Protein AF-X8BFD9-F1 (afdb_monomer_lite)

InterPro domains:
  IPR001093 IMP dehydrogenase/GMP reductase [PF00478] (1-95)
  IPR013785 Aldolase-type TIM barrel [G3DSA:3.20.20.70] (1-96)
  IPR050139 Guanosine monophosphate reductase [PTHR43170] (1-95)

pLDDT: mean 87.77, std 8.99, range [61.0, 97.75]

Secondary structure (DSSP, 8-state):
---STTGGGSTTSSS--EE-TT--EEEEE--TTSHHHHHHHHTTS-HHHHHHHHTT--S-S-EEEE--TTT-SHHHHHHHHHHHHHHHHHHTT---

Sequence (96 aa):
MMIGSWFAGTYESPGDLMRDRDDRPYKESYGMASKRAVVARTAGESAFDRARKALFEEGISTSRMGLDPDRGGVEDLIDHITSGVRSTCTYVGRRT

Radius of gyration: 18.29 Å; chains: 1; bounding box: 47×26×43 Å

Structure (mmCIF, N/CA/C/O backbone):
data_AF-X8BFD9-F1
#
_entry.id   AF-X8BFD9-F1
#
loop_
_atom_site.group_PDB
_atom_site.id
_atom_site.type_symbol
_atom_site.label_atom_id
_atom_site.label_alt_id
_atom_site.label_comp_id
_atom_site.label_asym_id
_atom_site.label_entity_id
_atom_site.label_seq_id
_atom_site.pdbx_PDB_ins_code
_atom_site.Cartn_x
_atom_site.Cartn_y
_atom_site.Cartn_z
_atom_site.occupancy
_atom_site.B_iso_or_equiv
_atom_site.auth_seq_id
_atom_site.auth_comp_id
_atom_site.auth_asym_id
_atom_site.auth_atom_id
_atom_site.pdbx_PDB_model_num
ATOM 1 N N . MET A 1 1 ? 2.161 2.637 14.485 1.00 84.44 1 MET A N 1
ATOM 2 C CA . MET A 1 1 ? 2.266 1.563 13.473 1.00 84.44 1 MET A CA 1
ATOM 3 C C . MET A 1 1 ? 2.494 2.221 12.126 1.00 84.44 1 MET A C 1
ATOM 5 O O . MET A 1 1 ? 1.831 3.212 11.855 1.00 84.44 1 MET A O 1
ATOM 9 N N . MET A 1 2 ? 3.413 1.708 11.313 1.00 91.56 2 MET A N 1
ATOM 10 C CA . MET A 1 2 ? 3.577 2.116 9.915 1.00 91.56 2 MET A CA 1
ATOM 11 C C . MET A 1 2 ? 3.590 0.843 9.075 1.00 91.56 2 MET A C 1
ATOM 13 O O . MET A 1 2 ? 4.362 -0.066 9.371 1.00 91.56 2 MET A O 1
ATOM 17 N N . ILE A 1 3 ? 2.709 0.752 8.082 1.00 89.50 3 ILE A N 1
ATOM 18 C CA . ILE A 1 3 ? 2.525 -0.455 7.271 1.00 89.50 3 ILE A CA 1
ATOM 19 C C . ILE A 1 3 ? 2.643 -0.028 5.812 1.00 89.50 3 ILE A C 1
ATOM 21 O O . ILE A 1 3 ? 1.805 0.720 5.335 1.00 89.50 3 ILE A O 1
ATOM 25 N N . GLY A 1 4 ? 3.697 -0.451 5.113 1.00 87.44 4 GLY A N 1
ATOM 26 C CA . GLY A 1 4 ? 3.881 -0.127 3.691 1.00 87.44 4 GLY A CA 1
ATOM 27 C C . GLY A 1 4 ? 3.337 -1.203 2.753 1.00 87.44 4 GLY A C 1
ATOM 28 O O . GLY A 1 4 ? 2.787 -0.896 1.703 1.00 87.44 4 GLY A O 1
ATOM 29 N N . SER A 1 5 ? 3.455 -2.474 3.144 1.00 86.50 5 SER A N 1
ATOM 30 C CA . SER A 1 5 ? 3.108 -3.616 2.291 1.00 86.50 5 SER A CA 1
ATOM 31 C C . SER A 1 5 ? 1.626 -3.671 1.924 1.00 86.50 5 SER A C 1
ATOM 33 O O . SER A 1 5 ? 1.309 -3.998 0.789 1.00 86.50 5 SER A O 1
ATOM 35 N N . TRP A 1 6 ? 0.725 -3.325 2.847 1.00 90.44 6 TRP A N 1
ATOM 36 C CA . TRP A 1 6 ? -0.720 -3.346 2.586 1.00 90.44 6 TRP A CA 1
ATOM 37 C C . TRP A 1 6 ? -1.129 -2.232 1.620 1.00 90.44 6 TRP A C 1
ATOM 39 O O . TRP A 1 6 ? -1.832 -2.479 0.650 1.00 90.44 6 TRP A O 1
ATOM 49 N N . PHE A 1 7 ? -0.607 -1.023 1.832 1.00 93.31 7 PHE A N 1
ATOM 50 C CA . PHE A 1 7 ? -0.899 0.139 0.990 1.00 93.31 7 PHE A CA 1
ATOM 51 C C . PHE A 1 7 ? -0.221 0.076 -0.383 1.00 93.31 7 PHE A C 1
ATOM 53 O O . PHE A 1 7 ? -0.620 0.779 -1.300 1.00 93.31 7 PHE A O 1
ATOM 60 N N . ALA A 1 8 ? 0.800 -0.765 -0.559 1.00 92.00 8 ALA A N 1
ATOM 61 C CA . ALA A 1 8 ? 1.423 -0.963 -1.862 1.00 92.00 8 ALA A CA 1
ATOM 62 C C . ALA A 1 8 ? 0.478 -1.654 -2.868 1.00 92.00 8 ALA A C 1
ATOM 64 O O . ALA A 1 8 ? 0.630 -1.458 -4.074 1.00 92.00 8 ALA A O 1
ATOM 65 N N . GLY A 1 9 ? -0.508 -2.416 -2.382 1.00 92.06 9 GLY A N 1
ATOM 66 C CA . GLY A 1 9 ? -1.546 -3.078 -3.174 1.00 92.06 9 GLY A CA 1
ATOM 67 C C . GLY A 1 9 ? -2.843 -2.275 -3.293 1.00 92.06 9 GLY A C 1
ATOM 68 O O . GLY A 1 9 ? -3.911 -2.869 -3.202 1.00 92.06 9 GLY A O 1
ATOM 69 N N . THR A 1 10 ? -2.778 -0.951 -3.467 1.00 94.88 10 THR A N 1
ATOM 70 C CA . THR A 1 10 ? -3.970 -0.127 -3.746 1.00 94.88 10 THR A CA 1
ATOM 71 C C . THR A 1 10 ? -3.868 0.588 -5.089 1.00 94.88 10 THR A C 1
ATOM 73 O O . THR A 1 10 ? -2.776 0.723 -5.650 1.00 94.88 10 THR A O 1
ATOM 76 N N . TYR A 1 11 ? -4.985 1.058 -5.641 1.00 94.50 11 TYR A N 1
ATOM 77 C CA . TYR A 1 11 ? -4.985 1.781 -6.918 1.00 94.50 11 TYR A CA 1
ATOM 78 C C . TYR A 1 11 ? -4.198 3.097 -6.861 1.00 94.50 11 TYR A C 1
ATOM 80 O O . TYR A 1 11 ? -3.547 3.457 -7.841 1.00 94.50 11 TYR A O 1
ATOM 88 N N . GLU A 1 12 ? -4.169 3.751 -5.707 1.00 95.56 12 GLU A N 1
ATOM 89 C CA . GLU A 1 12 ? -3.500 5.029 -5.445 1.00 95.56 12 GLU A CA 1
ATOM 90 C C . GLU A 1 12 ? -1.993 4.883 -5.214 1.00 95.56 12 GLU A C 1
ATOM 92 O O . GLU A 1 12 ? -1.257 5.870 -5.273 1.00 95.56 12 GLU A O 1
ATOM 97 N N . SER A 1 13 ? -1.512 3.665 -4.942 1.00 92.56 13 SER A N 1
ATOM 98 C CA . SER A 1 13 ? -0.082 3.417 -4.779 1.00 92.56 13 SER A CA 1
ATOM 99 C C . SER A 1 13 ? 0.678 3.695 -6.090 1.00 92.56 13 SER A C 1
ATOM 101 O O . SER A 1 13 ? 0.132 3.518 -7.183 1.00 92.56 13 SER A O 1
ATOM 103 N N . PRO A 1 14 ? 1.940 4.146 -6.039 1.00 89.25 14 PRO A N 1
ATOM 104 C CA . PRO A 1 14 ? 2.707 4.416 -7.251 1.00 89.25 14 PRO A CA 1
ATOM 105 C C . PRO A 1 14 ? 3.036 3.125 -8.021 1.00 89.25 14 PRO A C 1
ATOM 107 O O . PRO A 1 14 ? 3.164 2.053 -7.430 1.00 89.25 14 PRO A O 1
ATOM 110 N N . GLY A 1 15 ? 3.253 3.253 -9.332 1.00 87.94 15 GLY A N 1
ATOM 111 C CA . GLY A 1 15 ? 3.608 2.146 -10.225 1.00 87.94 15 GLY A CA 1
ATOM 112 C C . GLY A 1 15 ? 2.440 1.651 -11.079 1.00 87.94 15 GLY A C 1
ATOM 113 O O . GLY A 1 15 ? 1.273 1.927 -10.799 1.00 87.94 15 GLY A O 1
ATOM 114 N N . ASP A 1 16 ? 2.779 0.926 -12.142 1.00 91.50 16 ASP A N 1
ATOM 115 C CA . ASP A 1 16 ? 1.805 0.462 -13.127 1.00 91.50 16 ASP A CA 1
ATOM 116 C C . ASP A 1 16 ? 0.977 -0.713 -12.602 1.00 91.50 16 ASP A C 1
ATOM 118 O O . ASP A 1 16 ? 1.490 -1.622 -11.942 1.00 91.50 16 ASP A O 1
ATOM 122 N N . LEU A 1 17 ? -0.316 -0.710 -12.935 1.00 92.94 17 LEU A N 1
ATOM 123 C CA . LEU A 1 17 ? -1.203 -1.838 -12.680 1.00 92.94 17 LEU A CA 1
ATOM 124 C C . LEU A 1 17 ? -0.904 -2.956 -13.685 1.00 92.94 17 LEU A C 1
ATOM 126 O O . LEU A 1 17 ? -1.109 -2.799 -14.888 1.00 92.94 17 LEU A O 1
ATOM 130 N N . MET A 1 18 ? -0.438 -4.091 -13.181 1.00 94.38 18 MET A N 1
ATOM 131 C CA . MET A 1 18 ? -0.134 -5.282 -13.967 1.00 94.38 18 MET A CA 1
ATOM 132 C C . MET A 1 18 ? -1.229 -6.336 -13.785 1.00 94.38 18 MET A C 1
ATOM 134 O O . MET A 1 18 ? -2.021 -6.270 -12.846 1.00 94.38 18 MET A O 1
ATOM 138 N N . ARG A 1 19 ? -1.265 -7.326 -14.678 1.00 94.25 19 ARG A N 1
ATOM 139 C CA . ARG A 1 19 ? -2.171 -8.480 -14.610 1.00 94.25 19 ARG A CA 1
ATOM 140 C C . ARG A 1 19 ? -1.366 -9.765 -14.715 1.00 94.25 19 ARG A C 1
ATOM 142 O O . ARG A 1 19 ? -0.409 -9.833 -15.490 1.00 94.25 19 ARG A O 1
ATOM 149 N N . ASP A 1 20 ? -1.684 -10.744 -13.877 1.00 92.19 20 ASP A N 1
ATOM 150 C CA . ASP A 1 20 ? -1.020 -12.046 -13.915 1.00 92.19 20 ASP A CA 1
ATOM 151 C C . ASP A 1 20 ? -1.613 -12.959 -15.007 1.00 92.19 20 ASP A C 1
ATOM 153 O O . ASP A 1 20 ? -2.362 -12.518 -15.877 1.00 92.19 20 ASP A O 1
ATOM 157 N N . ARG A 1 21 ? -1.232 -14.243 -15.004 1.00 93.75 21 ARG A N 1
ATOM 158 C CA . ARG A 1 21 ? -1.723 -15.220 -15.992 1.00 93.75 21 ARG A CA 1
ATOM 159 C C . ARG A 1 21 ? -3.213 -15.532 -15.839 1.00 93.75 21 ARG A C 1
ATOM 161 O O . ARG A 1 21 ? -3.819 -15.966 -16.813 1.00 93.75 21 ARG A O 1
ATOM 168 N N . ASP A 1 22 ? -3.767 -15.299 -14.654 1.00 93.44 22 ASP A N 1
ATOM 169 C CA . ASP A 1 22 ? -5.172 -15.518 -14.315 1.00 93.44 22 ASP A CA 1
ATOM 170 C C . ASP A 1 22 ? -5.975 -14.204 -14.401 1.00 93.44 22 ASP A C 1
ATOM 172 O O . ASP A 1 22 ? -7.079 -14.115 -13.868 1.00 93.44 22 ASP A O 1
ATOM 176 N N . ASP A 1 23 ? -5.414 -13.176 -15.053 1.00 92.00 23 ASP A N 1
ATOM 177 C CA . ASP A 1 23 ? -5.983 -11.834 -15.208 1.00 92.00 23 ASP A CA 1
ATOM 178 C C . ASP A 1 23 ? -6.217 -11.083 -13.880 1.00 92.00 23 ASP A C 1
ATOM 180 O O . ASP A 1 23 ? -7.011 -10.143 -13.802 1.00 92.00 23 ASP A O 1
ATOM 184 N N . ARG A 1 24 ? -5.502 -11.453 -12.808 1.00 92.50 24 ARG A N 1
ATOM 185 C CA . ARG A 1 24 ? -5.633 -10.779 -11.509 1.00 92.50 24 ARG A CA 1
ATOM 186 C C . ARG A 1 24 ? -4.766 -9.525 -11.443 1.00 92.50 24 ARG A C 1
ATOM 188 O O . ARG A 1 24 ? -3.573 -9.601 -11.766 1.00 92.50 24 ARG A O 1
ATOM 195 N N . PRO A 1 25 ? -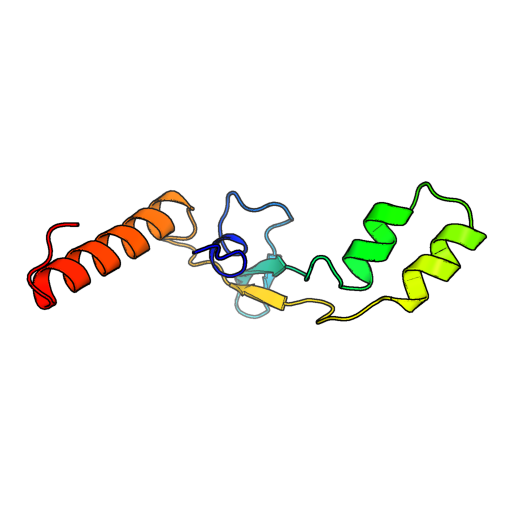5.320 -8.381 -10.996 1.00 93.75 25 PRO A N 1
ATOM 196 C CA . PRO A 1 25 ? -4.563 -7.149 -10.875 1.00 93.75 25 PRO A CA 1
ATOM 197 C C . PRO A 1 25 ? -3.514 -7.255 -9.764 1.00 93.75 25 PRO A C 1
ATOM 199 O O . PRO A 1 25 ? -3.792 -7.696 -8.647 1.00 93.75 25 PRO A O 1
ATOM 202 N N . TYR A 1 26 ? -2.296 -6.816 -10.063 1.00 94.06 26 TYR A N 1
ATOM 203 C CA . TYR A 1 26 ? -1.222 -6.701 -9.087 1.00 94.06 26 TYR A CA 1
ATOM 204 C C . TYR A 1 26 ? -0.336 -5.482 -9.370 1.00 94.06 26 TYR A C 1
ATOM 206 O O . TYR A 1 26 ? -0.253 -5.003 -10.500 1.00 94.06 26 TYR A O 1
ATOM 214 N N . LYS A 1 27 ? 0.372 -5.002 -8.349 1.00 93.56 27 LYS A N 1
ATOM 215 C CA . LYS A 1 27 ? 1.453 -4.013 -8.475 1.00 93.56 27 LYS A CA 1
ATOM 216 C C . LYS A 1 27 ? 2.761 -4.579 -7.948 1.00 93.56 27 LYS A C 1
ATOM 218 O O . LYS A 1 27 ? 2.774 -5.443 -7.071 1.00 93.56 27 LYS A O 1
ATOM 223 N N . GLU A 1 28 ? 3.880 -4.107 -8.480 1.00 91.31 28 GLU A N 1
ATOM 224 C CA . GLU A 1 28 ? 5.196 -4.455 -7.946 1.00 91.31 28 GLU A CA 1
ATOM 225 C C . GLU A 1 28 ? 5.593 -3.503 -6.820 1.00 91.31 28 GLU A C 1
ATOM 227 O O . GLU A 1 28 ? 5.510 -2.286 -6.948 1.00 91.31 28 GLU A O 1
ATOM 232 N N . SER A 1 29 ? 6.089 -4.067 -5.725 1.00 87.69 29 SER A N 1
ATOM 233 C CA . SER A 1 29 ? 6.645 -3.320 -4.605 1.00 87.69 29 SER A CA 1
ATOM 234 C C . SER A 1 29 ? 8.012 -3.884 -4.252 1.00 87.69 29 SER A C 1
ATOM 236 O O . SER A 1 29 ? 8.218 -5.096 -4.251 1.00 87.69 29 SER A O 1
ATOM 238 N N . TYR A 1 30 ? 8.970 -3.016 -3.963 1.00 85.81 30 TYR A N 1
ATOM 239 C CA . TYR A 1 30 ? 10.323 -3.409 -3.597 1.00 85.81 30 TYR A CA 1
ATOM 240 C C . TYR A 1 30 ? 10.790 -2.584 -2.406 1.00 85.81 30 TYR A C 1
ATOM 242 O O . TYR A 1 30 ? 10.443 -1.412 -2.256 1.00 85.81 30 TYR A O 1
ATOM 250 N N . GLY A 1 31 ? 11.568 -3.215 -1.527 1.00 83.25 31 GLY A N 1
ATOM 251 C CA . GLY A 1 31 ? 12.074 -2.547 -0.335 1.00 83.25 31 GLY A CA 1
ATOM 252 C C . GLY A 1 31 ? 12.996 -1.386 -0.702 1.00 83.25 31 GLY A C 1
ATOM 253 O O . GLY A 1 31 ? 13.730 -1.449 -1.689 1.00 83.25 31 GLY A O 1
ATOM 254 N N . MET A 1 32 ? 13.025 -0.341 0.123 1.00 85.00 32 MET A N 1
ATOM 255 C CA . MET A 1 32 ? 13.879 0.833 -0.116 1.00 85.00 32 MET A CA 1
ATOM 256 C C . MET A 1 32 ? 15.388 0.536 -0.052 1.00 85.00 32 MET A C 1
ATOM 258 O O . MET A 1 32 ? 16.190 1.332 -0.543 1.00 85.00 32 MET A O 1
ATOM 262 N N . ALA A 1 33 ? 15.773 -0.601 0.533 1.00 80.75 33 ALA A N 1
ATOM 263 C CA . ALA A 1 33 ? 17.145 -1.111 0.551 1.00 80.75 33 ALA A CA 1
ATOM 264 C C . ALA A 1 33 ? 17.448 -2.101 -0.598 1.00 80.75 33 ALA A C 1
ATOM 266 O O . ALA A 1 33 ? 18.595 -2.497 -0.789 1.00 80.75 33 ALA A O 1
ATOM 267 N N . SER A 1 34 ? 16.445 -2.457 -1.412 1.00 80.00 34 SER A N 1
ATOM 268 C CA . SER A 1 34 ? 16.636 -3.338 -2.569 1.00 80.00 34 SER A CA 1
ATOM 269 C C . SER A 1 34 ? 17.529 -2.697 -3.631 1.00 80.00 34 SER A C 1
ATOM 271 O O . SER A 1 34 ? 17.476 -1.486 -3.865 1.00 80.00 34 SER A O 1
ATOM 273 N N . LYS A 1 35 ? 18.270 -3.534 -4.365 1.00 81.19 35 LYS A N 1
ATOM 274 C CA . LYS A 1 35 ? 19.090 -3.132 -5.518 1.00 81.19 35 LYS A CA 1
ATOM 275 C C . LYS A 1 35 ? 18.363 -2.198 -6.484 1.00 81.19 35 LYS A C 1
ATOM 277 O O . LYS A 1 35 ? 18.906 -1.174 -6.887 1.00 81.19 35 LYS A O 1
ATOM 282 N N . ARG A 1 36 ? 17.107 -2.511 -6.822 1.00 79.94 36 ARG A N 1
ATOM 283 C CA . ARG A 1 36 ? 16.288 -1.701 -7.736 1.00 79.94 36 ARG A CA 1
ATOM 284 C C . ARG A 1 36 ? 16.089 -0.277 -7.210 1.00 79.94 36 ARG A C 1
ATOM 286 O O . ARG A 1 36 ? 16.278 0.676 -7.963 1.00 79.94 36 ARG A O 1
ATOM 293 N N . ALA A 1 37 ? 15.774 -0.124 -5.923 1.00 83.06 37 ALA A N 1
ATOM 294 C CA . ALA A 1 37 ? 15.637 1.188 -5.292 1.00 83.06 37 ALA A CA 1
ATOM 295 C C . ALA A 1 37 ? 16.973 1.945 -5.219 1.00 83.06 37 ALA A C 1
ATOM 297 O O . ALA A 1 37 ? 17.015 3.148 -5.491 1.00 83.06 37 ALA A O 1
ATOM 298 N N . VAL A 1 38 ? 18.069 1.255 -4.876 1.00 83.50 38 VAL A N 1
ATOM 299 C CA . VAL A 1 38 ? 19.406 1.865 -4.779 1.00 83.50 38 VAL A CA 1
ATOM 300 C C . VAL A 1 38 ? 19.894 2.359 -6.142 1.00 83.50 38 VAL A C 1
ATOM 302 O O . VAL A 1 38 ? 20.385 3.483 -6.245 1.00 83.50 38 VAL A O 1
ATOM 305 N N . VAL A 1 39 ? 19.717 1.571 -7.200 1.00 81.81 39 VAL A N 1
ATOM 306 C CA . VAL A 1 39 ? 20.093 1.970 -8.563 1.00 81.81 39 VAL A CA 1
ATOM 307 C C . VAL A 1 39 ? 19.252 3.156 -9.037 1.00 81.81 39 VAL A C 1
ATOM 309 O O . VAL A 1 39 ? 19.813 4.130 -9.535 1.00 81.81 39 VAL A O 1
ATOM 312 N N . ALA A 1 40 ? 17.930 3.125 -8.830 1.00 82.69 40 ALA A N 1
ATOM 313 C CA . ALA A 1 40 ? 17.043 4.208 -9.257 1.00 82.69 40 ALA A CA 1
ATOM 314 C C . ALA A 1 40 ? 17.410 5.559 -8.614 1.00 82.69 40 ALA A C 1
ATOM 316 O O . ALA A 1 40 ? 17.482 6.570 -9.308 1.00 82.69 40 ALA A O 1
ATOM 317 N N . ARG A 1 41 ? 17.705 5.583 -7.304 1.00 82.19 41 ARG A N 1
ATOM 318 C CA . ARG A 1 41 ? 18.051 6.829 -6.590 1.00 82.19 41 ARG A CA 1
ATOM 319 C C . ARG A 1 41 ? 19.466 7.338 -6.883 1.00 82.19 41 ARG A C 1
ATOM 321 O O . ARG A 1 41 ? 19.712 8.530 -6.757 1.00 82.19 41 ARG A O 1
ATOM 328 N N . THR A 1 42 ? 20.397 6.450 -7.240 1.00 82.31 42 THR A N 1
ATOM 329 C CA . THR A 1 42 ? 21.809 6.808 -7.483 1.00 82.31 42 THR A CA 1
ATOM 330 C C . THR A 1 42 ? 22.120 7.054 -8.961 1.00 82.31 42 THR A C 1
ATOM 332 O O . THR A 1 42 ? 23.267 7.319 -9.308 1.00 82.31 42 THR A O 1
ATOM 335 N N . ALA A 1 43 ? 21.117 7.006 -9.846 1.00 80.25 43 ALA A N 1
ATOM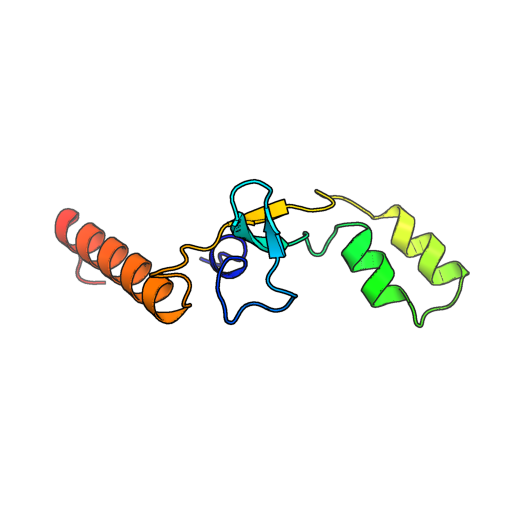 336 C CA . ALA A 1 43 ? 21.296 7.124 -11.294 1.00 80.25 43 ALA A CA 1
ATOM 337 C C . ALA A 1 43 ? 22.013 8.415 -11.743 1.00 80.25 43 ALA A C 1
ATOM 339 O O . ALA A 1 43 ? 22.707 8.391 -12.756 1.00 80.25 43 ALA A O 1
ATOM 340 N N . GLY A 1 44 ? 21.880 9.513 -10.989 1.00 83.12 44 GLY A N 1
ATOM 341 C CA . GLY A 1 44 ? 22.535 10.797 -11.272 1.00 83.12 44 GLY A CA 1
ATOM 342 C C . GLY A 1 44 ? 23.925 10.987 -10.649 1.00 83.12 44 GLY A C 1
ATOM 343 O O . GLY A 1 44 ? 24.500 12.062 -10.785 1.00 83.12 44 GLY A O 1
ATOM 344 N N . GLU A 1 45 ? 24.461 9.993 -9.938 1.00 85.88 45 GLU A N 1
ATOM 345 C CA . GLU A 1 45 ? 25.725 10.118 -9.200 1.00 85.88 45 GLU A CA 1
ATOM 346 C C . GLU A 1 45 ? 26.949 9.647 -10.004 1.00 85.88 45 GLU A C 1
ATOM 348 O O . GLU A 1 45 ? 26.840 8.944 -11.015 1.00 85.88 45 GLU A O 1
ATOM 353 N N . SER A 1 46 ? 28.148 10.004 -9.525 1.00 84.50 46 SER A N 1
ATOM 354 C CA . SER A 1 46 ? 29.407 9.564 -10.130 1.00 84.50 46 SER A CA 1
ATOM 355 C C . SER A 1 46 ? 29.524 8.031 -10.131 1.00 84.50 46 SER A C 1
ATOM 357 O O . SER A 1 46 ? 28.965 7.331 -9.283 1.00 84.50 46 SER A O 1
ATOM 359 N N . ALA A 1 47 ? 30.273 7.470 -11.085 1.00 82.06 47 ALA A N 1
ATOM 360 C CA . ALA A 1 47 ? 30.455 6.018 -11.178 1.00 82.06 47 ALA A CA 1
ATOM 361 C C . ALA A 1 47 ? 31.054 5.403 -9.897 1.00 82.06 47 ALA A C 1
ATOM 363 O O . ALA A 1 47 ? 30.684 4.291 -9.524 1.00 82.06 47 ALA A O 1
ATOM 364 N N . PHE A 1 48 ? 31.927 6.143 -9.209 1.00 83.12 48 PHE A N 1
ATOM 365 C CA . PHE A 1 48 ? 32.538 5.712 -7.955 1.00 83.12 48 PHE A CA 1
ATOM 366 C C . PHE A 1 48 ? 31.527 5.685 -6.798 1.00 83.12 48 PHE A C 1
ATOM 368 O O . PHE A 1 48 ? 31.446 4.694 -6.072 1.00 83.12 48 PHE A O 1
ATOM 375 N N . ASP A 1 49 ? 30.698 6.724 -6.668 1.00 79.88 49 ASP A N 1
ATOM 376 C CA . ASP A 1 49 ? 29.684 6.803 -5.607 1.00 79.88 49 ASP A CA 1
ATOM 377 C C . ASP A 1 49 ? 28.591 5.743 -5.779 1.00 79.88 49 ASP A C 1
ATOM 379 O O . ASP A 1 49 ? 28.179 5.104 -4.805 1.00 79.88 49 ASP A O 1
ATOM 383 N N . ARG A 1 50 ? 28.193 5.474 -7.030 1.00 80.75 50 ARG A N 1
ATOM 384 C CA . ARG A 1 50 ? 27.276 4.375 -7.366 1.00 80.75 50 ARG A CA 1
ATOM 385 C C . ARG A 1 50 ? 27.842 3.018 -6.956 1.00 80.75 50 ARG A C 1
ATOM 387 O O . ARG A 1 50 ? 27.149 2.249 -6.293 1.00 80.75 50 ARG A O 1
ATOM 394 N N . ALA A 1 51 ? 29.100 2.736 -7.303 1.00 79.19 51 ALA A N 1
ATOM 395 C CA . ALA A 1 51 ? 29.755 1.473 -6.959 1.00 79.19 51 ALA A CA 1
ATOM 396 C C . ALA A 1 51 ? 29.864 1.278 -5.438 1.00 79.19 51 ALA A C 1
ATOM 398 O O . ALA A 1 51 ? 29.609 0.187 -4.931 1.00 79.19 51 ALA A O 1
ATOM 399 N N . ARG A 1 52 ? 30.163 2.352 -4.695 1.00 81.88 52 ARG A N 1
ATOM 400 C CA . ARG A 1 52 ? 30.209 2.317 -3.229 1.00 81.88 52 ARG A CA 1
ATOM 401 C C . ARG A 1 52 ? 28.842 2.024 -2.610 1.00 81.88 52 ARG A C 1
ATOM 403 O O . ARG A 1 52 ? 28.766 1.278 -1.641 1.00 81.88 52 ARG A O 1
ATOM 410 N N . LYS A 1 53 ? 27.765 2.605 -3.144 1.00 76.38 53 LYS A N 1
ATOM 411 C CA . LYS A 1 53 ? 26.399 2.426 -2.620 1.00 76.38 53 LYS A CA 1
ATOM 412 C C . LYS A 1 53 ? 25.782 1.075 -2.992 1.00 76.38 53 LYS A C 1
ATOM 414 O O . LYS A 1 53 ? 24.982 0.566 -2.213 1.00 76.38 53 LYS A O 1
ATOM 419 N N . ALA A 1 54 ? 26.189 0.482 -4.114 1.00 73.88 54 ALA A N 1
ATOM 420 C CA . ALA A 1 54 ? 25.767 -0.858 -4.533 1.00 73.88 54 ALA A CA 1
ATOM 421 C C . ALA A 1 54 ? 26.271 -1.979 -3.598 1.00 73.88 54 ALA A C 1
ATOM 423 O O . ALA A 1 54 ? 25.677 -3.049 -3.532 1.00 73.88 54 ALA A O 1
ATOM 424 N N . LEU A 1 55 ? 27.343 -1.738 -2.833 1.00 72.69 55 LEU A N 1
ATOM 425 C CA . LEU A 1 55 ? 27.865 -2.691 -1.841 1.00 72.69 55 LEU A CA 1
ATOM 426 C C . LEU A 1 55 ? 26.961 -2.856 -0.605 1.00 72.69 55 LEU A C 1
ATOM 428 O O . LEU A 1 55 ? 27.126 -3.824 0.127 1.00 72.69 55 LEU A O 1
ATOM 432 N N . PHE A 1 56 ? 26.016 -1.937 -0.374 1.00 66.50 56 PHE A N 1
ATOM 433 C CA . PHE A 1 56 ? 25.091 -1.953 0.772 1.00 66.50 56 PHE A CA 1
ATOM 434 C C . PHE A 1 56 ? 23.668 -2.384 0.379 1.00 66.50 56 PHE A C 1
ATOM 436 O O . PHE A 1 56 ? 22.692 -2.021 1.036 1.00 66.50 56 PHE A O 1
ATOM 443 N N . GLU A 1 57 ? 23.532 -3.099 -0.737 1.00 67.25 57 GLU A N 1
ATOM 444 C CA . GLU A 1 57 ? 22.258 -3.653 -1.190 1.00 67.25 57 GLU A CA 1
ATOM 445 C C . GLU A 1 57 ? 21.851 -4.832 -0.293 1.00 67.25 57 GLU A C 1
ATOM 447 O O . GLU A 1 57 ? 22.343 -5.947 -0.446 1.00 67.25 57 GLU A O 1
ATOM 452 N N . GLU A 1 58 ? 20.914 -4.599 0.625 1.00 62.06 58 GLU A N 1
ATOM 453 C CA . GLU A 1 58 ? 20.268 -5.645 1.418 1.00 62.06 58 GLU A CA 1
ATOM 454 C C . GLU A 1 58 ? 18.758 -5.615 1.161 1.00 62.06 58 GLU A C 1
ATOM 456 O O . GLU A 1 58 ? 18.095 -4.601 1.375 1.00 62.06 58 GLU A O 1
ATOM 461 N N . GLY A 1 59 ? 18.175 -6.729 0.707 1.00 61.00 59 GLY A N 1
ATOM 462 C CA . GLY A 1 59 ? 16.718 -6.880 0.699 1.00 61.00 59 GLY A CA 1
ATOM 463 C C . GLY A 1 59 ? 16.123 -7.657 -0.469 1.00 61.00 59 GLY A C 1
ATOM 464 O O . GLY A 1 59 ? 16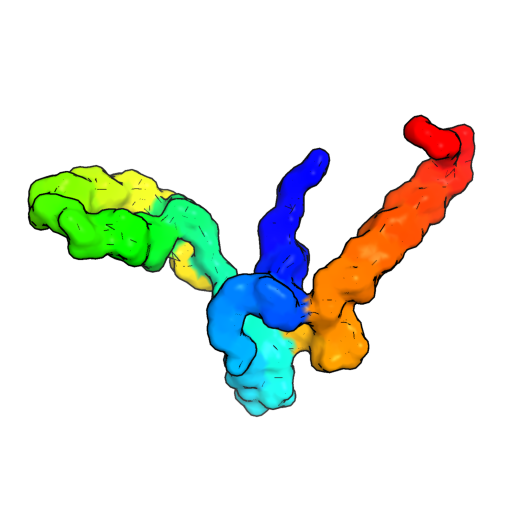.772 -7.980 -1.461 1.00 61.00 59 GLY A O 1
ATOM 465 N N . ILE A 1 60 ? 14.828 -7.945 -0.328 1.00 61.00 60 ILE A N 1
ATOM 466 C CA . ILE A 1 60 ? 14.011 -8.627 -1.333 1.00 61.00 60 ILE A CA 1
ATOM 467 C C . ILE A 1 60 ? 13.874 -7.715 -2.557 1.00 61.00 60 ILE A C 1
ATOM 469 O O . ILE A 1 60 ? 13.460 -6.559 -2.443 1.00 61.00 60 ILE A O 1
ATOM 473 N N . SER A 1 61 ? 14.240 -8.244 -3.726 1.00 61.94 61 SER A N 1
ATOM 474 C CA . SER A 1 61 ? 14.333 -7.469 -4.968 1.00 61.94 61 SER A CA 1
ATOM 475 C C . SER A 1 61 ? 12.968 -6.994 -5.478 1.00 61.94 61 SER A C 1
ATOM 477 O O . SER A 1 61 ? 12.872 -5.897 -6.021 1.00 61.94 61 SER A O 1
ATOM 479 N N . THR A 1 62 ? 11.908 -7.784 -5.270 1.00 69.44 62 THR A N 1
ATOM 480 C CA . THR A 1 62 ? 10.550 -7.516 -5.769 1.00 69.44 62 THR A CA 1
ATOM 481 C C . THR A 1 62 ? 9.519 -8.400 -5.065 1.00 69.44 62 THR A C 1
ATOM 483 O O . THR A 1 62 ? 9.721 -9.609 -4.961 1.00 69.44 62 THR A O 1
ATOM 486 N N . SER A 1 63 ? 8.386 -7.819 -4.686 1.00 82.38 63 SER A N 1
ATOM 487 C CA . SER A 1 63 ? 7.178 -8.505 -4.225 1.00 82.38 63 SER A CA 1
ATOM 488 C C . SER A 1 63 ? 5.992 -8.075 -5.085 1.00 82.38 63 SER A C 1
ATOM 490 O O . SER A 1 63 ? 5.851 -6.895 -5.407 1.00 82.38 63 SER A O 1
ATOM 492 N N . ARG A 1 64 ? 5.129 -9.026 -5.452 1.00 89.31 64 ARG A N 1
ATOM 493 C CA . ARG A 1 64 ? 3.854 -8.728 -6.114 1.00 89.31 64 ARG A CA 1
ATOM 494 C C . ARG A 1 64 ? 2.790 -8.488 -5.055 1.00 89.31 64 ARG A C 1
ATOM 496 O O . ARG A 1 64 ? 2.570 -9.343 -4.202 1.00 89.31 64 ARG A O 1
ATOM 503 N N . MET A 1 65 ? 2.150 -7.334 -5.128 1.00 92.25 65 MET A N 1
ATOM 504 C CA . MET A 1 65 ? 1.056 -6.935 -4.258 1.00 92.25 65 MET A CA 1
ATOM 505 C C . MET A 1 65 ? -0.228 -7.108 -5.048 1.00 92.25 65 MET A C 1
ATOM 507 O O . MET A 1 65 ? -0.480 -6.344 -5.976 1.00 92.25 65 MET A O 1
ATOM 511 N N . GLY A 1 66 ? -0.984 -8.158 -4.737 1.00 90.31 66 GLY A N 1
ATOM 512 C CA . GLY A 1 66 ? -2.303 -8.356 -5.329 1.00 90.31 66 GLY A CA 1
ATOM 513 C C . GLY A 1 66 ? -3.245 -7.235 -4.907 1.00 90.31 66 GLY A C 1
ATOM 514 O O . GLY A 1 66 ? -3.170 -6.768 -3.769 1.00 90.31 66 GLY A O 1
ATOM 515 N N . LEU A 1 67 ? -4.105 -6.816 -5.827 1.00 92.69 67 LEU A N 1
ATOM 516 C CA . LEU A 1 67 ? -5.197 -5.896 -5.545 1.00 92.69 67 LEU A CA 1
ATOM 517 C C . LEU A 1 67 ? -6.510 -6.670 -5.608 1.00 92.69 67 LEU A C 1
ATOM 519 O O . LEU A 1 67 ? -6.683 -7.548 -6.454 1.00 92.69 67 LEU A O 1
ATOM 523 N N . ASP A 1 68 ? -7.436 -6.328 -4.722 1.00 90.38 68 ASP A N 1
ATOM 524 C CA . ASP A 1 68 ? -8.830 -6.716 -4.890 1.00 90.38 68 ASP A CA 1
ATOM 525 C C . ASP A 1 68 ? -9.429 -5.835 -6.004 1.00 90.38 68 ASP A C 1
ATOM 527 O O . ASP A 1 68 ? -9.374 -4.609 -5.889 1.00 90.38 68 ASP A O 1
ATOM 531 N N . PRO A 1 69 ? -9.947 -6.400 -7.108 1.00 88.12 69 PRO A N 1
ATOM 532 C CA . PRO A 1 69 ? -10.521 -5.597 -8.180 1.00 88.12 69 PRO A CA 1
ATOM 533 C C . PRO A 1 69 ? -11.722 -4.763 -7.716 1.00 88.12 69 PRO A C 1
ATOM 535 O O . PRO A 1 69 ? -11.880 -3.639 -8.195 1.00 88.12 69 PRO A O 1
ATOM 538 N N . ASP A 1 70 ? -12.507 -5.279 -6.769 1.00 91.38 70 ASP A N 1
ATOM 539 C CA . ASP A 1 70 ? -13.747 -4.663 -6.294 1.00 91.38 70 ASP A CA 1
ATOM 540 C C . ASP A 1 70 ? -13.505 -3.714 -5.112 1.00 91.38 70 ASP A C 1
ATOM 542 O O . ASP A 1 70 ? -14.298 -2.803 -4.882 1.00 91.38 70 ASP A O 1
ATOM 546 N N . ARG A 1 71 ? -12.413 -3.918 -4.359 1.00 91.25 71 ARG A N 1
ATOM 547 C CA . ARG A 1 71 ? -12.083 -3.162 -3.130 1.00 91.25 71 ARG A CA 1
ATOM 548 C C . ARG A 1 71 ? -10.612 -2.753 -3.030 1.00 91.25 71 ARG A C 1
ATOM 550 O O . ARG A 1 71 ? -10.014 -2.745 -1.957 1.00 91.25 71 ARG A O 1
ATOM 557 N N . GLY A 1 72 ? -10.000 -2.449 -4.170 1.00 92.38 72 GLY A N 1
ATOM 558 C CA . GLY A 1 72 ? -8.578 -2.108 -4.275 1.00 92.38 72 GLY A CA 1
ATOM 559 C C . GLY A 1 72 ? -8.237 -0.660 -3.918 1.00 92.38 72 GLY A C 1
ATOM 560 O O . GLY A 1 72 ? -7.089 -0.253 -4.095 1.00 92.38 72 GLY A O 1
ATOM 561 N N . GLY A 1 73 ? -9.209 0.142 -3.478 1.00 95.31 73 GLY A N 1
ATOM 562 C CA . GLY A 1 73 ? -8.997 1.535 -3.088 1.00 95.31 73 GLY A CA 1
ATOM 563 C C . GLY A 1 73 ? -8.370 1.678 -1.700 1.00 95.31 73 GLY A C 1
ATOM 564 O O . GLY A 1 73 ? -8.538 0.833 -0.818 1.00 95.31 73 GLY A O 1
ATOM 565 N N . VAL A 1 74 ? -7.662 2.783 -1.476 1.00 95.81 74 VAL A N 1
ATOM 566 C CA . VAL A 1 74 ? -7.077 3.096 -0.162 1.00 95.81 74 VAL A CA 1
ATOM 567 C C . VAL A 1 74 ? -8.149 3.358 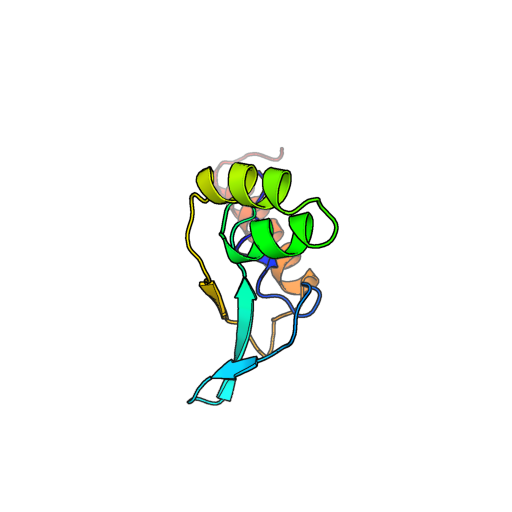0.896 1.00 95.81 74 VAL A C 1
ATOM 569 O O . VAL A 1 74 ? -7.953 3.030 2.065 1.00 95.81 74 VAL A O 1
ATOM 572 N N . GLU A 1 75 ? -9.285 3.922 0.488 1.00 96.19 75 GLU A N 1
ATOM 573 C CA . GLU A 1 75 ? -10.429 4.196 1.361 1.00 96.19 75 GLU A CA 1
ATOM 574 C C . GLU A 1 75 ? -11.000 2.897 1.943 1.00 96.19 75 GLU A C 1
ATOM 576 O O . GLU A 1 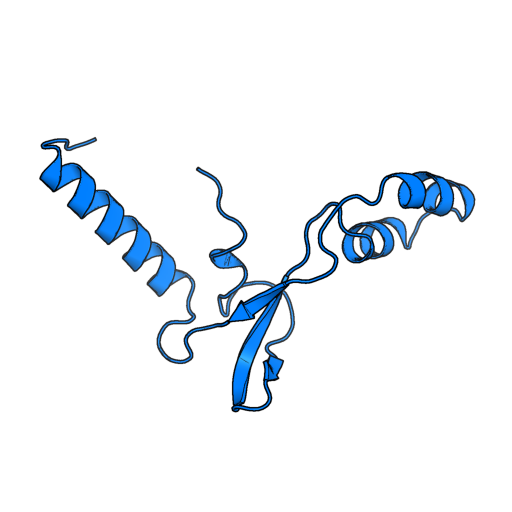75 ? -11.063 2.752 3.163 1.00 96.19 75 GLU A O 1
ATOM 581 N N . ASP A 1 76 ? -11.267 1.903 1.089 1.00 95.69 76 ASP A N 1
ATOM 582 C CA . ASP A 1 76 ? -11.706 0.563 1.498 1.00 95.69 76 ASP A CA 1
ATOM 583 C C . ASP A 1 76 ? -10.761 -0.077 2.521 1.00 95.69 76 ASP A C 1
ATOM 585 O O . ASP A 1 76 ? -11.200 -0.671 3.515 1.00 95.69 76 ASP A O 1
ATOM 589 N N . LEU A 1 77 ? -9.452 0.044 2.285 1.00 94.81 77 LEU A N 1
ATOM 590 C CA . LEU A 1 77 ? -8.430 -0.503 3.169 1.00 94.81 77 LEU A CA 1
ATOM 591 C C . LEU A 1 77 ? -8.430 0.203 4.533 1.00 94.81 77 LEU A C 1
ATOM 593 O O . LEU A 1 77 ? -8.362 -0.463 5.570 1.00 94.81 77 LEU A O 1
ATOM 597 N N . ILE A 1 78 ? -8.513 1.535 4.557 1.00 95.50 78 ILE A N 1
ATOM 598 C CA . ILE A 1 78 ? -8.549 2.318 5.801 1.00 95.50 78 ILE A CA 1
ATOM 599 C C . ILE A 1 78 ? -9.817 2.002 6.596 1.00 95.50 78 ILE A C 1
ATOM 601 O O . ILE A 1 78 ? -9.737 1.781 7.810 1.00 95.50 78 ILE A O 1
ATOM 605 N N . ASP A 1 79 ? -10.967 1.911 5.938 1.00 96.38 79 ASP A N 1
ATOM 606 C CA . ASP A 1 79 ? -12.229 1.545 6.578 1.00 96.38 79 ASP A CA 1
ATOM 607 C C . ASP A 1 79 ? -12.171 0.134 7.167 1.00 96.38 79 ASP A C 1
ATOM 609 O O . ASP A 1 79 ? -12.584 -0.097 8.311 1.00 96.38 79 ASP A O 1
ATOM 613 N N . HIS A 1 80 ? -11.577 -0.819 6.448 1.00 95.31 80 HIS A N 1
ATOM 614 C CA . HIS A 1 80 ? -11.382 -2.174 6.955 1.00 95.31 80 HIS A CA 1
ATOM 615 C C . HIS A 1 80 ? -10.463 -2.212 8.190 1.00 95.31 80 HIS A C 1
ATOM 617 O O . HIS A 1 80 ? -10.800 -2.828 9.204 1.00 95.31 80 HIS A O 1
ATOM 623 N N . ILE A 1 81 ? -9.327 -1.510 8.153 1.00 95.12 81 ILE A N 1
ATOM 624 C CA . ILE A 1 81 ? -8.387 -1.449 9.283 1.00 95.12 81 ILE A CA 1
ATOM 625 C C . ILE A 1 81 ? -9.045 -0.791 10.497 1.00 95.12 81 ILE A C 1
ATOM 627 O O . ILE A 1 81 ? -8.997 -1.323 11.608 1.00 95.12 81 ILE A O 1
ATOM 631 N N . THR A 1 82 ? -9.652 0.379 10.307 1.00 96.38 82 THR A N 1
ATOM 632 C CA . THR A 1 82 ? -10.210 1.169 11.411 1.00 96.38 82 THR A CA 1
ATOM 633 C C . THR A 1 82 ? -11.427 0.496 12.038 1.00 96.38 82 THR A C 1
ATOM 635 O O . THR A 1 82 ? -11.552 0.508 13.266 1.00 96.38 82 THR A O 1
ATOM 638 N N . SER A 1 83 ? -12.283 -0.152 11.241 1.00 97.19 83 SER A N 1
ATOM 639 C CA . SER A 1 83 ? -13.394 -0.964 11.754 1.00 97.19 83 SER A CA 1
ATOM 640 C C . SER A 1 83 ? -12.898 -2.158 12.576 1.00 97.19 83 SER A C 1
ATOM 642 O O . SER A 1 83 ? -13.386 -2.366 13.690 1.00 97.19 83 SER A O 1
ATOM 644 N N . GLY A 1 84 ? -11.876 -2.881 12.105 1.00 96.88 84 GLY A N 1
ATOM 645 C CA . GLY A 1 84 ? -11.264 -3.991 12.842 1.00 96.88 84 GLY A CA 1
ATOM 646 C C . GLY A 1 84 ? -10.624 -3.555 14.165 1.00 96.88 84 GLY A C 1
ATOM 647 O O . GLY A 1 84 ? -10.851 -4.174 15.212 1.00 96.88 84 GLY A O 1
ATOM 648 N N . VAL A 1 85 ? -9.883 -2.442 14.155 1.00 96.62 85 VAL A N 1
ATOM 649 C CA . VAL A 1 85 ? -9.296 -1.855 15.372 1.00 96.62 85 VAL A CA 1
ATOM 650 C C . VAL A 1 85 ? -10.392 -1.443 16.354 1.00 96.62 85 VAL A C 1
ATOM 652 O O . VAL A 1 85 ? -10.333 -1.827 17.521 1.00 96.62 85 VAL A O 1
ATOM 655 N N . ARG A 1 86 ? -11.433 -0.734 15.893 1.00 97.06 86 ARG A N 1
ATOM 656 C CA . ARG A 1 86 ? -12.565 -0.324 16.741 1.00 97.06 86 ARG A CA 1
ATOM 657 C C . ARG A 1 86 ? -13.264 -1.529 17.368 1.00 97.06 86 ARG A C 1
ATOM 659 O O . ARG A 1 86 ? -13.509 -1.518 18.571 1.00 97.06 86 ARG A O 1
ATOM 666 N N . SER A 1 87 ? -13.536 -2.572 16.582 1.00 97.75 87 SER A N 1
ATOM 667 C CA . SER A 1 87 ? -14.141 -3.810 17.084 1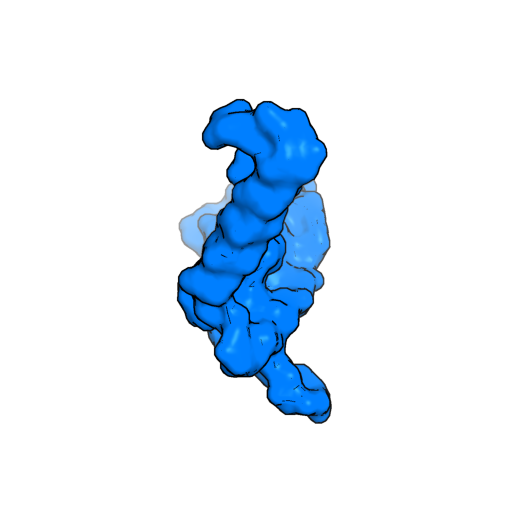.00 97.75 87 SER A CA 1
ATOM 668 C C . SER A 1 87 ? -13.269 -4.466 18.153 1.00 97.75 87 SER A C 1
ATOM 670 O O . SER A 1 87 ? -13.775 -4.909 19.182 1.00 97.75 87 SER A O 1
ATOM 672 N N . THR A 1 88 ? -11.952 -4.494 17.944 1.00 97.75 88 THR A N 1
ATOM 673 C CA . THR A 1 88 ? -10.999 -5.042 18.918 1.00 97.75 88 THR A CA 1
ATOM 674 C C . THR A 1 88 ? -11.026 -4.243 20.220 1.00 97.75 88 THR A C 1
ATOM 676 O O . THR A 1 88 ? -11.132 -4.839 21.290 1.00 97.75 88 THR A O 1
ATOM 679 N N . CYS A 1 89 ? -11.022 -2.907 20.150 1.00 97.69 89 CYS A N 1
ATOM 680 C CA . CYS A 1 89 ? -11.173 -2.034 21.318 1.00 97.69 89 CYS A CA 1
ATOM 681 C C . CYS A 1 89 ? -12.470 -2.328 22.089 1.00 97.69 89 CYS A C 1
ATOM 683 O O . CYS A 1 89 ? -12.437 -2.411 23.318 1.00 97.69 89 CYS A O 1
ATOM 685 N N . THR A 1 90 ? -13.586 -2.566 21.386 1.00 96.62 90 THR A N 1
ATOM 686 C CA . THR A 1 90 ? -14.852 -2.987 22.008 1.00 96.62 90 THR A CA 1
ATOM 687 C C . THR A 1 90 ? -14.708 -4.314 22.751 1.00 96.62 90 THR A C 1
ATOM 689 O O . THR A 1 90 ? -15.112 -4.389 23.910 1.00 96.62 90 THR A O 1
ATOM 692 N N . TYR A 1 91 ? -14.085 -5.331 22.145 1.00 96.81 91 TYR A N 1
ATOM 693 C CA . TYR A 1 91 ? -13.872 -6.632 22.794 1.00 96.81 91 TYR A CA 1
ATOM 694 C C . TYR A 1 91 ? -13.027 -6.542 24.068 1.00 96.81 91 TYR A C 1
ATOM 696 O O . TYR A 1 91 ? -13.289 -7.263 25.027 1.00 96.81 91 TYR A O 1
ATOM 704 N N . VAL A 1 92 ? -12.044 -5.639 24.110 1.00 97.75 92 VAL A N 1
ATOM 705 C CA . VAL A 1 92 ? -11.199 -5.435 25.300 1.00 97.75 92 VAL A CA 1
ATOM 706 C C . VAL A 1 92 ? -11.738 -4.365 26.263 1.00 97.75 92 VAL A C 1
ATOM 708 O O . VAL A 1 92 ? -11.064 -4.015 27.234 1.00 97.75 92 VAL A O 1
ATOM 711 N N . GLY A 1 93 ? -12.937 -3.825 26.014 1.00 96.19 93 GLY A N 1
ATOM 712 C CA . GLY A 1 93 ? -13.591 -2.835 26.877 1.00 96.19 93 GLY A CA 1
ATOM 713 C C . GLY A 1 93 ? -12.906 -1.463 26.911 1.00 96.19 93 GLY A C 1
ATOM 714 O O . GLY A 1 93 ? -13.013 -0.742 27.907 1.00 96.19 93 GLY A O 1
ATOM 715 N N . ARG A 1 94 ? -12.175 -1.089 25.854 1.00 95.94 94 ARG A N 1
ATOM 716 C CA . ARG A 1 94 ? -11.444 0.185 25.754 1.00 95.94 94 ARG A CA 1
ATOM 717 C C . ARG A 1 94 ? -12.101 1.126 24.748 1.00 95.94 94 ARG A C 1
ATOM 719 O O . ARG A 1 94 ? -12.639 0.699 23.733 1.00 95.94 94 ARG A O 1
ATOM 726 N N . ARG A 1 95 ? -12.055 2.428 25.045 1.00 91.31 95 ARG A N 1
ATOM 727 C CA . ARG A 1 95 ? -12.568 3.504 24.173 1.00 91.31 95 ARG A CA 1
ATOM 728 C C . ARG A 1 95 ? -11.460 4.283 23.462 1.00 91.31 95 ARG A C 1
ATOM 730 O O . ARG A 1 95 ? -11.753 4.998 22.510 1.00 91.31 95 ARG A O 1
ATOM 737 N N . THR A 1 96 ? -10.229 4.143 23.945 1.00 89.50 96 THR A N 1
ATOM 738 C CA . THR A 1 96 ? -9.001 4.803 23.493 1.00 89.50 96 THR A CA 1
ATOM 739 C C . THR A 1 96 ? -7.827 3.887 23.779 1.00 89.50 96 THR A C 1
ATOM 741 O O . THR A 1 96 ? -7.871 3.264 24.871 1.00 89.50 96 THR A O 1
#

Organism: NCBI:txid1299334

Foldseek 3Di:
DDDDQQLCQAPPHDADFDADPVRFTKGKDWDCLAPVNLCVVCVPDDPVVSVVSSVSRDGDNIDIRTADPVQRHPVSVVCVVVVVVCVVCVVVVHPD